Protein AF-A0A9D6L5G7-F1 (afdb_monomer_lite)

pLDDT: mean 84.17, std 17.4, range [39.88, 98.56]

Structure (mmCIF, N/CA/C/O backbone):
data_AF-A0A9D6L5G7-F1
#
_entry.id   AF-A0A9D6L5G7-F1
#
loop_
_atom_site.group_PDB
_atom_site.id
_atom_site.type_symbol
_atom_site.label_atom_id
_atom_site.label_alt_id
_atom_site.label_comp_id
_atom_site.label_asym_id
_atom_site.label_entity_id
_atom_site.label_seq_id
_atom_site.pdbx_PDB_ins_code
_atom_site.Cartn_x
_atom_site.Cartn_y
_atom_site.Cartn_z
_atom_site.occupancy
_atom_site.B_iso_or_equiv
_atom_site.auth_seq_id
_atom_site.auth_comp_id
_atom_site.auth_asym_id
_atom_site.auth_atom_id
_atom_site.pdbx_PDB_model_num
ATOM 1 N N . MET A 1 1 ? 29.492 -12.905 -61.536 1.00 55.69 1 MET A N 1
ATOM 2 C CA . MET A 1 1 ? 28.844 -13.669 -60.442 1.00 55.69 1 MET A CA 1
ATOM 3 C C . MET A 1 1 ? 29.529 -13.484 -59.085 1.00 55.69 1 MET A C 1
ATOM 5 O O . MET A 1 1 ? 28.872 -12.977 -58.192 1.00 55.69 1 MET A O 1
ATOM 9 N N . LYS A 1 2 ? 30.836 -13.759 -58.922 1.00 45.47 2 LYS A N 1
ATOM 10 C CA . LYS A 1 2 ? 31.562 -13.557 -57.639 1.00 45.47 2 LYS A CA 1
ATOM 11 C C . LYS A 1 2 ? 31.471 -12.132 -57.063 1.00 45.47 2 LYS A C 1
ATOM 13 O O . LYS A 1 2 ? 31.280 -11.967 -55.869 1.00 45.47 2 LYS A O 1
ATOM 18 N N . ARG A 1 3 ? 31.542 -11.104 -57.918 1.00 57.03 3 ARG A N 1
ATOM 19 C CA . ARG A 1 3 ? 31.419 -9.691 -57.507 1.00 57.03 3 ARG A CA 1
ATOM 20 C C . ARG A 1 3 ? 30.017 -9.344 -56.995 1.00 57.03 3 ARG A C 1
ATOM 22 O O . ARG A 1 3 ? 29.901 -8.679 -55.981 1.00 57.03 3 ARG A O 1
ATOM 29 N N . ILE A 1 4 ? 28.973 -9.862 -57.643 1.00 68.94 4 ILE A N 1
ATOM 30 C CA . ILE A 1 4 ? 27.574 -9.673 -57.221 1.00 68.94 4 ILE A CA 1
ATOM 31 C C . ILE A 1 4 ? 27.328 -10.379 -55.881 1.00 68.94 4 ILE A C 1
ATOM 33 O O . ILE A 1 4 ? 26.711 -9.799 -55.000 1.00 68.94 4 ILE A O 1
ATOM 37 N N . LEU A 1 5 ? 27.895 -11.576 -55.687 1.00 64.50 5 LEU A N 1
ATOM 38 C CA . LEU A 1 5 ? 27.828 -12.291 -54.409 1.00 64.50 5 LEU A CA 1
ATOM 39 C C . LEU A 1 5 ? 28.494 -11.514 -53.261 1.00 64.50 5 LEU A C 1
ATOM 41 O O . LEU A 1 5 ? 27.953 -11.476 -52.163 1.00 64.50 5 LEU A O 1
ATOM 45 N N . LEU A 1 6 ? 29.634 -10.864 -53.518 1.00 67.88 6 LEU A N 1
ATOM 46 C CA . LEU A 1 6 ? 30.332 -10.041 -52.523 1.00 67.88 6 LEU A CA 1
ATOM 47 C C . LEU A 1 6 ? 29.572 -8.749 -52.190 1.00 67.88 6 LEU A C 1
ATOM 49 O O . LEU A 1 6 ? 29.538 -8.352 -51.030 1.00 67.88 6 LEU A O 1
ATOM 53 N N . PHE A 1 7 ? 28.916 -8.125 -53.174 1.00 69.88 7 PHE A N 1
ATOM 54 C CA . PHE A 1 7 ? 28.057 -6.963 -52.930 1.00 69.88 7 PHE A CA 1
ATOM 55 C C . PHE A 1 7 ? 26.798 -7.332 -52.136 1.00 69.88 7 PHE A C 1
ATOM 57 O O . PHE A 1 7 ? 26.460 -6.633 -51.187 1.00 69.88 7 PHE A O 1
ATOM 64 N N . VAL A 1 8 ? 26.142 -8.453 -52.456 1.00 71.50 8 VAL A N 1
ATOM 65 C CA . VAL A 1 8 ? 24.964 -8.929 -51.707 1.00 71.50 8 VAL A CA 1
ATOM 66 C C . VAL A 1 8 ? 25.344 -9.328 -50.279 1.00 71.50 8 VAL A C 1
ATOM 68 O O . VAL A 1 8 ? 24.642 -8.957 -49.345 1.00 71.50 8 VAL A O 1
ATOM 71 N N . ALA A 1 9 ? 26.482 -10.003 -50.084 1.00 69.62 9 ALA A N 1
ATOM 72 C CA . ALA A 1 9 ? 26.990 -10.326 -48.751 1.00 69.62 9 ALA A CA 1
ATOM 73 C C . ALA A 1 9 ? 27.331 -9.065 -47.935 1.00 69.62 9 ALA A C 1
ATOM 75 O O . ALA A 1 9 ? 27.021 -9.006 -46.749 1.00 69.62 9 ALA A O 1
ATOM 76 N N . GLY A 1 10 ? 27.909 -8.038 -48.570 1.00 66.56 10 GLY A N 1
ATOM 77 C CA . GLY A 1 10 ? 28.202 -6.753 -47.929 1.00 66.56 10 GLY A CA 1
ATOM 78 C C . GLY A 1 10 ? 26.946 -5.975 -47.524 1.00 66.56 10 GLY A C 1
ATOM 79 O O . GLY A 1 10 ? 26.885 -5.448 -46.417 1.00 66.56 10 GLY A O 1
ATOM 80 N N . VAL A 1 11 ? 25.917 -5.957 -48.378 1.00 69.62 11 VAL A N 1
ATOM 81 C CA . VAL A 1 11 ? 24.618 -5.330 -48.069 1.00 69.62 11 VAL A CA 1
ATOM 82 C C . VAL A 1 11 ? 23.889 -6.087 -46.953 1.00 69.62 11 VAL A C 1
ATOM 84 O O . VAL A 1 11 ? 23.300 -5.461 -46.073 1.00 69.62 11 VAL A O 1
ATOM 87 N N . LEU A 1 12 ? 23.979 -7.420 -46.932 1.00 64.38 12 LEU A N 1
ATOM 88 C CA . LEU A 1 12 ? 23.374 -8.251 -45.888 1.00 64.38 12 LEU A CA 1
ATOM 89 C C . LEU A 1 12 ? 24.073 -8.080 -44.524 1.00 64.38 12 LEU A C 1
ATOM 91 O O . LEU A 1 12 ? 23.405 -8.025 -43.495 1.00 64.38 12 LEU A O 1
ATOM 95 N N . LEU A 1 13 ? 25.402 -7.929 -44.513 1.00 61.47 13 LEU A N 1
ATOM 96 C CA . LEU A 1 13 ? 26.185 -7.620 -43.308 1.00 61.47 13 LEU A CA 1
ATOM 97 C C . LEU A 1 13 ? 25.885 -6.218 -42.760 1.00 61.47 13 LEU A C 1
ATOM 99 O O . LEU A 1 13 ? 25.806 -6.042 -41.546 1.00 61.47 13 LEU A O 1
ATOM 103 N N . LEU A 1 14 ? 25.665 -5.234 -43.636 1.00 62.31 14 LEU A N 1
ATOM 104 C CA . LEU A 1 14 ? 25.321 -3.870 -43.226 1.00 62.31 14 LEU A CA 1
ATOM 105 C C . LEU A 1 14 ? 23.897 -3.778 -42.647 1.00 62.31 14 LEU A C 1
ATOM 107 O O . LEU A 1 14 ? 23.670 -3.033 -41.698 1.00 62.31 14 LEU A O 1
ATOM 111 N N . ALA A 1 15 ? 22.954 -4.576 -43.159 1.00 59.62 15 ALA A N 1
ATOM 112 C CA . ALA A 1 15 ? 21.586 -4.648 -42.638 1.00 59.62 15 ALA A CA 1
ATOM 113 C C . ALA A 1 15 ? 21.506 -5.276 -41.230 1.00 59.62 15 ALA A C 1
ATOM 115 O O . ALA A 1 15 ? 20.652 -4.895 -40.434 1.00 59.62 15 ALA A O 1
ATOM 116 N N . MET A 1 16 ? 22.420 -6.193 -40.893 1.00 56.25 16 MET A N 1
ATOM 117 C CA . MET A 1 16 ? 22.502 -6.822 -39.565 1.00 56.25 16 MET A CA 1
ATOM 118 C C . MET A 1 16 ? 23.088 -5.887 -38.492 1.00 56.25 16 MET A C 1
ATOM 120 O O . MET A 1 16 ? 22.797 -6.053 -37.312 1.00 56.25 16 MET A O 1
ATOM 124 N N . ALA A 1 17 ? 23.875 -4.880 -38.887 1.00 56.47 17 ALA A N 1
ATOM 125 C CA . ALA A 1 17 ? 24.480 -3.911 -37.969 1.00 56.47 17 ALA A CA 1
ATOM 126 C C . ALA A 1 17 ? 23.528 -2.773 -37.544 1.00 56.47 17 ALA A C 1
ATOM 128 O O . ALA A 1 17 ? 23.852 -2.019 -36.630 1.00 56.47 17 ALA A O 1
ATOM 129 N N . ALA A 1 18 ? 22.363 -2.638 -38.189 1.00 54.12 18 ALA A N 1
ATOM 130 C CA . ALA A 1 18 ? 21.383 -1.590 -37.894 1.00 54.12 18 ALA A CA 1
ATOM 131 C C . ALA A 1 18 ? 20.358 -1.980 -36.809 1.00 54.12 18 ALA A C 1
ATOM 133 O O . ALA A 1 18 ? 19.500 -1.172 -36.454 1.00 54.12 18 ALA A O 1
ATOM 134 N N . VAL A 1 19 ? 20.431 -3.203 -36.272 1.00 54.00 19 VAL A N 1
ATOM 135 C CA . VAL A 1 19 ? 19.584 -3.628 -35.152 1.00 54.00 19 VAL A CA 1
ATOM 136 C C . VAL A 1 19 ? 20.241 -3.171 -33.853 1.00 54.00 19 VAL A C 1
ATOM 138 O O . VAL A 1 19 ? 20.976 -3.916 -33.207 1.00 54.00 19 VAL A O 1
ATOM 141 N N . SER A 1 20 ? 19.998 -1.918 -33.476 1.00 55.91 20 SER A N 1
ATOM 142 C CA . SER A 1 20 ? 20.325 -1.442 -32.133 1.00 55.91 20 SER A CA 1
ATOM 143 C C . SER A 1 20 ? 19.480 -2.226 -31.123 1.00 55.91 20 SER A C 1
ATOM 145 O O . SER A 1 20 ? 18.254 -2.260 -31.281 1.00 55.91 20 SER A O 1
ATOM 147 N N . PRO A 1 21 ? 20.068 -2.857 -30.087 1.00 57.91 21 PRO A N 1
ATOM 148 C CA . PRO A 1 21 ? 19.268 -3.370 -28.988 1.00 57.91 21 PRO A CA 1
ATOM 149 C C . PRO A 1 21 ? 18.499 -2.187 -28.400 1.00 57.91 21 PRO A C 1
ATOM 151 O O . PRO A 1 21 ? 19.090 -1.154 -28.089 1.00 57.91 21 PRO A O 1
ATOM 154 N N . ALA A 1 22 ? 17.177 -2.313 -28.303 1.00 54.84 22 ALA A N 1
ATOM 155 C CA . ALA A 1 22 ? 16.375 -1.352 -27.566 1.00 54.84 22 ALA A CA 1
ATOM 156 C C . ALA A 1 22 ? 16.895 -1.345 -26.123 1.00 54.84 22 ALA A C 1
ATOM 158 O O . ALA A 1 22 ? 16.669 -2.297 -25.375 1.00 54.84 22 ALA A O 1
ATOM 159 N N . GLU A 1 23 ? 17.657 -0.317 -25.753 1.00 57.09 23 GLU A N 1
ATOM 160 C CA . GLU A 1 23 ? 18.075 -0.130 -24.372 1.00 57.09 23 GLU A CA 1
ATOM 161 C C . GLU A 1 23 ? 16.810 0.010 -23.529 1.00 57.09 23 GLU A C 1
ATOM 163 O O . GLU A 1 23 ? 15.946 0.849 -23.802 1.00 57.09 23 GLU A O 1
ATOM 168 N N . ALA A 1 24 ? 16.671 -0.854 -22.524 1.00 59.03 24 ALA A N 1
ATOM 169 C CA . ALA A 1 24 ? 15.595 -0.733 -21.560 1.00 59.03 24 ALA A CA 1
ATOM 170 C C . ALA A 1 24 ? 15.695 0.660 -20.925 1.00 59.03 24 ALA A C 1
ATOM 172 O O . ALA A 1 24 ? 16.675 0.960 -20.242 1.00 59.03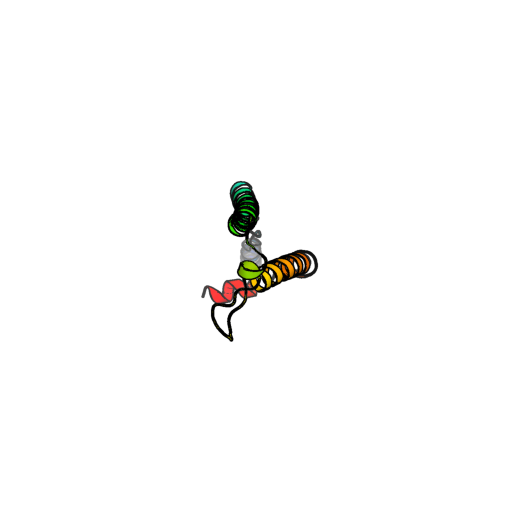 24 ALA A O 1
ATOM 173 N N . GLN A 1 25 ? 14.703 1.519 -21.174 1.00 65.75 25 GLN A N 1
ATOM 174 C CA . GLN A 1 25 ? 14.677 2.854 -20.588 1.00 65.75 25 GLN A CA 1
ATOM 175 C C . GLN A 1 25 ? 14.603 2.711 -19.069 1.00 65.75 25 GLN A C 1
ATOM 177 O O . GLN A 1 25 ? 13.591 2.301 -18.500 1.00 65.75 25 GLN A O 1
ATOM 182 N N . THR A 1 26 ? 15.711 3.006 -18.398 1.00 79.06 26 THR A N 1
ATOM 183 C CA . THR A 1 26 ? 15.756 3.047 -16.942 1.00 79.06 26 THR A CA 1
ATOM 184 C C . THR A 1 26 ? 15.055 4.310 -16.465 1.00 79.06 26 THR A C 1
ATOM 186 O O . THR A 1 26 ? 15.274 5.373 -17.044 1.00 79.06 26 THR A O 1
ATOM 189 N N . LEU A 1 27 ? 14.283 4.221 -15.378 1.00 86.38 27 LEU A N 1
ATOM 190 C CA . LEU A 1 27 ? 13.694 5.402 -14.740 1.00 86.38 27 LEU A CA 1
ATOM 191 C C . LEU A 1 27 ? 14.763 6.472 -14.493 1.00 86.38 27 LEU A C 1
ATOM 193 O O . LEU A 1 27 ? 15.788 6.197 -13.856 1.00 86.38 27 LEU A O 1
ATOM 197 N N . SER A 1 28 ? 14.489 7.698 -14.933 1.00 93.75 28 SER A N 1
ATOM 198 C CA . SER A 1 28 ? 15.302 8.857 -14.583 1.00 93.75 28 SER A CA 1
ATOM 199 C C . SER A 1 28 ? 15.283 9.093 -13.070 1.00 93.75 28 SER A C 1
ATOM 201 O O . SER A 1 28 ? 14.397 8.632 -12.340 1.00 93.75 28 SER A O 1
ATOM 203 N N . LYS A 1 29 ? 16.258 9.860 -12.572 1.00 94.56 29 LYS A N 1
ATOM 204 C CA . LYS A 1 29 ? 16.309 10.237 -11.153 1.00 94.56 29 LYS A CA 1
ATOM 205 C C . LYS A 1 29 ? 15.027 10.949 -10.710 1.00 94.56 29 LYS A C 1
ATOM 207 O O . LYS A 1 29 ? 14.468 10.602 -9.678 1.00 94.56 29 LYS A O 1
ATOM 212 N N . THR A 1 30 ? 14.533 11.888 -11.514 1.00 95.75 30 THR A N 1
ATOM 213 C CA . THR A 1 30 ? 13.319 12.652 -11.203 1.00 95.75 30 THR A CA 1
ATOM 214 C C . THR A 1 30 ? 12.082 11.758 -11.137 1.00 95.75 30 THR A C 1
ATOM 216 O O . THR A 1 30 ? 11.265 11.913 -10.231 1.00 95.75 30 THR A O 1
ATOM 219 N N . GLU A 1 31 ? 11.941 10.796 -12.053 1.00 95.75 31 GLU A N 1
ATOM 220 C CA . GLU A 1 31 ? 10.835 9.830 -12.013 1.00 95.75 31 GLU A CA 1
ATOM 221 C C . GLU A 1 31 ? 10.918 8.941 -10.773 1.00 95.75 31 GLU A C 1
ATOM 223 O O . GLU A 1 31 ? 9.921 8.768 -10.070 1.00 95.75 31 GLU A O 1
ATOM 228 N N . ARG A 1 32 ? 12.114 8.436 -10.450 1.00 95.56 32 ARG A N 1
ATOM 229 C CA . ARG A 1 32 ? 12.345 7.636 -9.243 1.00 95.56 32 ARG A CA 1
ATOM 230 C C . ARG A 1 32 ? 12.002 8.416 -7.975 1.00 95.56 32 ARG A C 1
ATOM 232 O O . ARG A 1 32 ? 11.260 7.908 -7.137 1.00 95.56 32 ARG A O 1
ATOM 239 N N . ASP A 1 33 ? 12.498 9.643 -7.850 1.00 97.56 33 ASP A N 1
ATOM 240 C CA . ASP A 1 33 ? 12.241 10.503 -6.693 1.00 97.56 33 ASP A CA 1
ATOM 241 C C . ASP A 1 33 ? 10.744 10.807 -6.560 1.00 97.56 33 ASP A C 1
ATOM 243 O O . ASP A 1 33 ? 10.192 10.743 -5.459 1.00 97.56 33 ASP A O 1
ATOM 247 N N . ARG A 1 34 ? 10.049 11.064 -7.677 1.00 97.62 34 ARG A N 1
ATOM 248 C CA . ARG A 1 34 ? 8.594 11.258 -7.690 1.00 97.62 34 ARG A CA 1
ATOM 249 C C . ARG A 1 34 ? 7.852 10.028 -7.163 1.00 97.62 34 ARG A C 1
ATOM 251 O O . ARG A 1 34 ? 6.975 10.191 -6.317 1.00 97.62 34 ARG A O 1
ATOM 258 N N . LEU A 1 35 ? 8.189 8.825 -7.634 1.00 96.19 35 LEU A N 1
ATOM 259 C CA . LEU A 1 35 ? 7.535 7.580 -7.210 1.00 96.19 35 LEU A CA 1
ATOM 260 C C . LEU A 1 35 ? 7.778 7.286 -5.724 1.00 96.19 35 LEU A C 1
ATOM 262 O O . LEU A 1 35 ? 6.834 7.002 -4.988 1.00 96.19 35 LEU A O 1
ATOM 266 N N . VAL A 1 36 ? 9.021 7.432 -5.256 1.00 97.00 36 VAL A N 1
ATOM 267 C CA . VAL A 1 36 ? 9.373 7.235 -3.839 1.00 97.00 36 VAL A CA 1
ATOM 268 C C . VAL A 1 36 ? 8.659 8.251 -2.946 1.00 97.00 36 VAL A C 1
ATOM 270 O O . VAL A 1 36 ? 8.142 7.894 -1.887 1.00 97.00 36 VAL A O 1
ATOM 273 N N . ASN A 1 37 ? 8.604 9.517 -3.360 1.00 98.25 37 ASN A N 1
ATOM 274 C CA . ASN A 1 37 ? 7.890 10.546 -2.610 1.00 98.25 37 ASN A CA 1
ATOM 275 C C . ASN A 1 37 ? 6.383 10.292 -2.592 1.00 98.25 37 ASN A C 1
ATOM 277 O O . ASN A 1 37 ? 5.755 10.485 -1.554 1.00 98.25 37 ASN A O 1
ATOM 281 N N . HIS A 1 38 ? 5.807 9.826 -3.701 1.00 97.75 38 HIS A N 1
ATOM 282 C CA . HIS A 1 38 ? 4.397 9.462 -3.755 1.00 97.75 38 HIS A CA 1
ATOM 283 C C . HIS A 1 38 ? 4.067 8.348 -2.752 1.00 97.75 38 HIS A C 1
ATOM 285 O O . HIS A 1 38 ? 3.184 8.552 -1.925 1.00 97.75 38 HIS A O 1
ATOM 291 N N . LEU A 1 39 ? 4.844 7.257 -2.732 1.00 96.31 39 LEU A N 1
ATOM 292 C CA . LEU A 1 39 ? 4.681 6.157 -1.770 1.00 96.31 39 LEU A CA 1
ATOM 293 C C . LEU A 1 39 ? 4.761 6.634 -0.308 1.00 96.31 39 LEU A C 1
ATOM 295 O O . LEU A 1 39 ? 3.951 6.264 0.538 1.00 96.31 39 LEU A O 1
ATOM 299 N N . LYS A 1 40 ? 5.725 7.505 0.009 1.00 97.81 40 LYS A N 1
ATOM 300 C CA . LYS A 1 40 ? 5.853 8.077 1.361 1.00 97.81 40 LYS A CA 1
ATOM 301 C C . LYS A 1 40 ? 4.663 8.963 1.727 1.00 97.81 40 LYS A C 1
ATOM 303 O O . LYS A 1 40 ? 4.239 8.980 2.881 1.00 97.81 40 LYS A O 1
ATOM 308 N N . ASN A 1 41 ? 4.151 9.731 0.770 1.00 98.19 41 ASN A N 1
ATOM 309 C CA . ASN A 1 41 ? 3.042 10.647 1.003 1.00 98.19 41 ASN A CA 1
ATOM 310 C C . ASN A 1 41 ? 1.717 9.903 1.188 1.00 98.19 41 ASN A C 1
ATOM 312 O O . ASN A 1 41 ? 0.951 10.285 2.068 1.00 98.19 41 ASN A O 1
ATOM 316 N N . THR A 1 42 ? 1.459 8.837 0.425 1.00 96.81 42 THR A N 1
ATOM 317 C CA . THR A 1 42 ? 0.253 8.014 0.602 1.00 96.81 42 THR A CA 1
ATOM 318 C C . THR A 1 42 ? 0.258 7.309 1.953 1.00 96.81 42 THR A C 1
ATOM 320 O O . THR A 1 42 ? -0.756 7.342 2.644 1.00 96.81 42 THR A O 1
ATOM 323 N N . ARG A 1 43 ? 1.411 6.794 2.404 1.00 96.44 43 ARG A N 1
ATOM 324 C CA . ARG A 1 43 ? 1.555 6.250 3.763 1.00 96.44 43 ARG A CA 1
ATOM 325 C C . ARG A 1 43 ? 1.216 7.283 4.841 1.00 96.44 43 ARG A C 1
ATOM 327 O O . ARG A 1 43 ? 0.419 7.005 5.730 1.00 96.44 43 ARG A O 1
ATOM 334 N N . LYS A 1 44 ? 1.784 8.491 4.753 1.00 98.19 44 LYS A N 1
ATOM 335 C CA . LYS A 1 44 ? 1.485 9.580 5.704 1.00 98.19 44 LYS A CA 1
ATOM 336 C C . LYS A 1 44 ? 0.012 9.980 5.687 1.00 98.19 44 LYS A C 1
ATOM 338 O O . LYS A 1 44 ? -0.539 10.307 6.734 1.00 98.19 44 LYS A O 1
ATOM 343 N N . ALA A 1 45 ? -0.606 10.003 4.506 1.00 97.12 45 ALA A N 1
ATOM 344 C CA . ALA A 1 45 ? -2.028 10.282 4.375 1.00 97.12 45 ALA A CA 1
ATOM 345 C C . ALA A 1 45 ? -2.846 9.199 5.085 1.00 97.12 45 ALA A C 1
ATOM 347 O O . ALA A 1 45 ? -3.671 9.539 5.920 1.00 97.12 45 ALA A O 1
ATOM 348 N N . LEU A 1 46 ? -2.546 7.921 4.849 1.00 95.81 46 LEU A N 1
ATOM 349 C CA . LEU A 1 46 ? -3.211 6.809 5.521 1.00 95.81 46 LEU A CA 1
ATOM 350 C C . LEU A 1 46 ? -3.086 6.910 7.049 1.00 95.81 46 LEU A C 1
ATOM 352 O O . LEU A 1 46 ? -4.102 6.913 7.735 1.00 95.81 46 LEU A O 1
ATOM 356 N N . GLU A 1 47 ? -1.872 7.113 7.571 1.00 97.06 47 GLU A N 1
ATOM 357 C CA . GLU A 1 47 ? -1.630 7.297 9.011 1.00 97.06 47 GLU A CA 1
ATOM 358 C C . GLU A 1 47 ? -2.434 8.473 9.588 1.00 97.06 47 GLU A C 1
ATOM 360 O O . GLU A 1 47 ? -2.949 8.387 10.704 1.00 97.06 47 GLU A O 1
ATOM 365 N N . LYS A 1 48 ? -2.555 9.572 8.833 1.00 98.06 48 LYS A N 1
ATOM 366 C CA . LYS A 1 48 ? -3.331 10.753 9.223 1.00 98.06 48 LYS A CA 1
ATOM 367 C C . LYS A 1 48 ? -4.833 10.467 9.242 1.00 98.06 48 LYS A C 1
ATOM 369 O O . LYS A 1 48 ? -5.477 10.824 10.223 1.00 98.06 48 LYS A O 1
ATOM 374 N N . GLU A 1 49 ? -5.378 9.864 8.188 1.00 96.25 49 GLU A N 1
ATOM 375 C CA . GLU A 1 49 ? -6.817 9.590 8.057 1.00 96.25 49 GLU A CA 1
ATOM 376 C C . GLU A 1 49 ? -7.301 8.573 9.098 1.00 96.25 49 GLU A C 1
ATOM 378 O O . GLU A 1 49 ? -8.425 8.659 9.583 1.00 96.25 49 GLU A O 1
ATOM 383 N N . THR A 1 50 ? -6.442 7.636 9.503 1.00 97.06 50 THR A N 1
ATOM 384 C CA . THR A 1 50 ? -6.789 6.631 10.516 1.00 97.06 50 THR A CA 1
ATOM 385 C C . THR A 1 50 ? -6.506 7.076 11.951 1.00 97.06 50 THR A C 1
ATOM 387 O O . THR A 1 50 ? -6.801 6.357 12.910 1.00 97.06 50 THR A O 1
ATOM 390 N N . LYS A 1 51 ? -5.886 8.246 12.135 1.00 97.88 51 LYS A N 1
ATOM 391 C CA . LYS A 1 51 ? -5.457 8.712 13.452 1.00 97.88 51 LYS A CA 1
ATOM 392 C C . LYS A 1 51 ? -6.662 9.026 14.335 1.00 97.88 51 LYS A C 1
ATOM 394 O O . LYS A 1 51 ? -7.464 9.897 14.022 1.00 97.88 51 LYS A O 1
ATOM 399 N N . GLY A 1 52 ? -6.713 8.390 15.503 1.00 97.75 52 GLY A N 1
ATOM 400 C CA . GLY A 1 52 ? -7.720 8.683 16.525 1.00 97.75 52 GLY A CA 1
ATOM 401 C C . GLY A 1 52 ? -9.091 8.058 16.270 1.00 97.75 52 GLY A C 1
ATOM 402 O O . GLY A 1 52 ? -10.022 8.374 17.005 1.00 97.75 52 GLY A O 1
ATOM 403 N N . LEU A 1 53 ? -9.216 7.169 15.279 1.00 98.25 53 LEU A N 1
ATOM 404 C CA . LEU A 1 53 ? -10.423 6.365 15.112 1.00 98.25 53 LEU A CA 1
ATOM 405 C C . LEU A 1 53 ? -10.655 5.486 16.349 1.00 98.25 53 LEU A C 1
ATOM 407 O O . LEU A 1 53 ? -9.728 4.834 16.843 1.00 98.25 53 LEU A O 1
ATOM 411 N N . THR A 1 54 ? -11.895 5.463 16.839 1.00 98.50 54 THR A N 1
ATOM 412 C CA . THR A 1 54 ? -12.297 4.585 17.946 1.00 98.50 54 THR A CA 1
ATOM 413 C C . THR A 1 54 ? -12.414 3.131 17.477 1.00 98.50 54 THR A C 1
ATOM 415 O O . THR A 1 54 ? -12.526 2.879 16.272 1.00 98.50 54 THR A O 1
ATOM 418 N N . PRO A 1 55 ? -12.431 2.147 18.395 1.00 98.31 55 PRO A N 1
ATOM 419 C CA . PRO A 1 55 ? -12.661 0.750 18.033 1.00 98.31 55 PRO A CA 1
ATOM 420 C C . PRO A 1 55 ? -13.944 0.536 17.215 1.00 98.31 55 PRO A C 1
ATOM 422 O O . PRO A 1 55 ? -13.947 -0.251 16.273 1.00 98.31 55 PRO A O 1
ATOM 425 N N . GLU A 1 56 ? -15.021 1.262 17.511 1.00 98.44 56 GLU A N 1
ATOM 426 C CA . GLU A 1 56 ? -16.288 1.163 16.780 1.00 98.44 56 GLU A CA 1
ATOM 427 C C . GLU A 1 56 ? -16.152 1.694 15.350 1.00 98.44 56 GLU A C 1
ATOM 429 O O . GLU A 1 56 ? -16.674 1.087 14.421 1.00 98.44 56 GLU A O 1
ATOM 434 N N . GLN A 1 57 ? -15.417 2.793 15.153 1.00 98.44 57 GLN A N 1
ATOM 435 C CA . GLN A 1 57 ? -15.170 3.364 13.825 1.00 98.44 57 GLN A CA 1
ATOM 436 C C . GLN A 1 57 ? -14.253 2.474 12.980 1.00 98.44 57 GLN A C 1
ATOM 438 O O . GLN A 1 57 ? -14.508 2.288 11.792 1.00 98.44 57 GLN A O 1
ATOM 443 N N . TRP A 1 58 ? -13.227 1.875 13.593 1.00 98.31 58 TRP A N 1
ATOM 444 C CA . TRP A 1 58 ? -12.355 0.901 12.931 1.00 98.31 58 TRP A CA 1
ATOM 445 C C . TRP A 1 58 ? -13.119 -0.315 12.409 1.00 98.31 58 TRP A C 1
ATOM 447 O O . TRP A 1 58 ? -12.813 -0.813 11.325 1.00 98.31 58 TRP A O 1
ATOM 457 N N . ASN A 1 59 ? -14.115 -0.769 13.173 1.00 98.38 59 ASN A N 1
ATOM 458 C CA . ASN A 1 59 ? -14.904 -1.963 12.882 1.00 98.38 59 ASN A CA 1
ATOM 459 C C . ASN A 1 59 ? -16.241 -1.671 12.181 1.00 98.38 59 ASN A C 1
ATOM 461 O O . ASN A 1 59 ? -16.971 -2.606 11.851 1.00 98.38 59 ASN A O 1
ATOM 465 N N . PHE A 1 60 ? -16.574 -0.401 11.936 1.00 98.31 60 PHE A N 1
ATOM 466 C CA . PHE A 1 60 ? -17.820 -0.021 11.278 1.00 98.31 60 PHE A CA 1
ATOM 467 C C . PHE A 1 60 ? -17.880 -0.575 9.850 1.00 98.31 60 PHE A C 1
ATOM 469 O O . PHE A 1 60 ? -16.940 -0.418 9.071 1.00 98.31 60 PHE A O 1
ATOM 476 N N . LYS A 1 61 ? -19.024 -1.168 9.489 1.00 98.38 61 LYS A N 1
ATOM 477 C CA . LYS A 1 61 ? -19.327 -1.647 8.136 1.00 98.38 61 LYS A CA 1
ATOM 478 C C . LYS A 1 61 ? -20.543 -0.906 7.594 1.00 98.38 61 LYS A C 1
ATOM 480 O O . LYS A 1 61 ? -21.624 -0.980 8.168 1.00 98.38 61 LYS A O 1
ATOM 485 N N . ALA A 1 62 ? -20.378 -0.230 6.455 1.00 96.31 62 ALA A N 1
ATOM 486 C CA . ALA A 1 62 ? -21.456 0.526 5.806 1.00 96.31 62 ALA A CA 1
ATOM 487 C C . ALA A 1 62 ? -22.565 -0.364 5.200 1.00 96.31 62 ALA A C 1
ATOM 489 O O . ALA A 1 62 ? -23.597 0.140 4.764 1.00 96.31 62 ALA A O 1
ATOM 490 N N . GLY A 1 63 ? -22.347 -1.679 5.145 1.00 97.19 63 GLY A N 1
ATOM 491 C CA . GLY A 1 63 ? -23.294 -2.682 4.671 1.00 97.19 63 GLY A CA 1
ATOM 492 C C . GLY A 1 63 ? -22.737 -4.098 4.867 1.00 97.19 63 GLY A C 1
ATOM 493 O O . GLY A 1 63 ? -21.565 -4.237 5.219 1.00 97.19 63 GLY A O 1
ATOM 494 N N . PRO A 1 64 ? -23.549 -5.144 4.636 1.00 95.94 64 PRO A N 1
ATOM 495 C CA . PRO A 1 64 ? -23.149 -6.537 4.869 1.00 95.94 64 PRO A CA 1
ATOM 496 C C . PRO A 1 64 ? -21.956 -6.978 4.005 1.00 95.94 64 PRO A C 1
ATOM 498 O O . PRO A 1 64 ? -21.093 -7.704 4.485 1.00 95.94 64 PRO A O 1
ATOM 501 N N . ASP A 1 65 ? -21.857 -6.458 2.777 1.00 97.00 65 ASP A N 1
ATOM 502 C CA . ASP A 1 65 ? -20.803 -6.796 1.808 1.00 97.00 65 ASP A CA 1
ATOM 503 C C . ASP A 1 65 ? -19.764 -5.670 1.670 1.00 97.00 65 ASP A C 1
ATOM 505 O O . ASP A 1 65 ? -19.321 -5.322 0.568 1.00 97.00 65 ASP A O 1
ATOM 509 N N . ARG A 1 66 ? -19.450 -4.986 2.773 1.00 97.81 66 ARG A N 1
ATOM 510 C CA . ARG A 1 66 ? -18.467 -3.897 2.804 1.00 97.81 66 ARG A CA 1
ATOM 511 C C . ARG A 1 66 ? -17.404 -4.182 3.846 1.00 97.81 66 ARG A C 1
ATOM 513 O O . ARG A 1 66 ? -17.706 -4.672 4.932 1.00 97.81 66 ARG A O 1
ATOM 520 N N . TRP A 1 67 ? -16.173 -3.834 3.500 1.00 98.38 67 TRP A N 1
ATOM 521 C CA . TRP A 1 67 ? -15.067 -3.888 4.437 1.00 98.38 67 TRP A CA 1
ATOM 522 C C . TRP A 1 67 ? -15.137 -2.741 5.435 1.00 98.38 67 TRP A C 1
ATOM 524 O 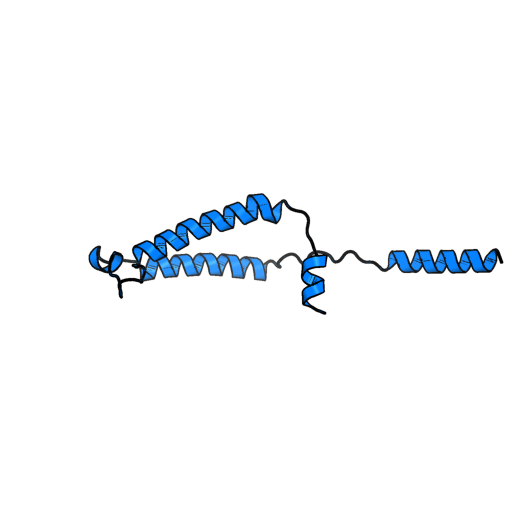O . TRP A 1 67 ? -15.570 -1.631 5.107 1.00 98.38 67 TRP A O 1
ATOM 534 N N . SER A 1 68 ? -14.706 -3.033 6.654 1.00 98.56 68 SER A N 1
ATOM 535 C CA . SER A 1 68 ? -14.395 -2.020 7.649 1.00 98.56 68 SER A CA 1
ATOM 536 C C . SER A 1 68 ? -13.088 -1.301 7.303 1.00 98.56 68 SER A C 1
ATOM 538 O O . SER A 1 68 ? -12.329 -1.720 6.424 1.00 98.56 68 SER A O 1
ATOM 540 N N . VAL A 1 69 ? -12.793 -0.211 8.014 1.00 98.12 69 VAL A N 1
ATOM 541 C CA . VAL A 1 69 ? -11.509 0.490 7.859 1.00 98.12 69 VAL A CA 1
ATOM 542 C C . VAL A 1 69 ? -10.346 -0.438 8.229 1.00 98.12 69 VAL A C 1
ATOM 544 O O . VAL A 1 69 ? -9.315 -0.419 7.557 1.00 98.12 69 VAL A O 1
ATOM 547 N N . ALA A 1 70 ? -10.525 -1.284 9.250 1.00 98.00 70 ALA A N 1
ATOM 548 C CA . ALA A 1 70 ? -9.511 -2.243 9.682 1.00 98.00 70 ALA A CA 1
ATOM 549 C C . ALA A 1 70 ? -9.226 -3.302 8.606 1.00 98.00 70 ALA A C 1
ATOM 551 O O . ALA A 1 70 ? -8.066 -3.536 8.277 1.00 98.00 70 ALA A O 1
ATOM 552 N N . GLU A 1 71 ? -10.274 -3.873 8.008 1.00 98.50 71 GLU A N 1
ATOM 553 C CA . GLU A 1 71 ? -10.149 -4.878 6.943 1.00 98.50 71 GLU A CA 1
ATOM 554 C C . GLU A 1 71 ? -9.480 -4.286 5.691 1.00 98.50 71 GLU A C 1
ATOM 556 O O . GLU A 1 71 ? -8.593 -4.905 5.103 1.00 98.50 71 GLU A O 1
ATOM 561 N N . CYS A 1 72 ? -9.840 -3.053 5.311 1.00 97.75 72 CYS A N 1
ATOM 562 C CA . CYS A 1 72 ? -9.173 -2.339 4.220 1.00 97.75 72 CYS A CA 1
ATOM 563 C C . CYS A 1 72 ? -7.676 -2.136 4.496 1.00 97.75 72 CYS A C 1
ATOM 565 O O . CYS A 1 72 ? -6.850 -2.367 3.613 1.00 97.75 72 CYS A O 1
ATOM 567 N N . LEU A 1 73 ? -7.319 -1.695 5.706 1.00 97.00 73 LEU A N 1
ATOM 568 C CA . LEU A 1 73 ? -5.927 -1.441 6.070 1.00 97.00 73 LEU A CA 1
ATOM 569 C C . LEU A 1 73 ? -5.096 -2.730 6.111 1.00 97.00 73 LEU A C 1
ATOM 571 O O . LEU A 1 73 ? -3.970 -2.754 5.609 1.00 97.00 73 LEU A O 1
ATOM 575 N N . GLU A 1 74 ? -5.649 -3.802 6.675 1.00 97.25 74 GLU A N 1
ATOM 576 C CA . GLU A 1 74 ? -5.017 -5.121 6.677 1.00 97.25 74 GLU A CA 1
ATOM 577 C C . GLU A 1 74 ? -4.764 -5.610 5.246 1.00 97.25 74 GLU A C 1
ATOM 579 O O . GLU A 1 74 ? -3.641 -5.991 4.913 1.00 97.25 74 GLU A O 1
ATOM 584 N N . HIS A 1 75 ? -5.768 -5.512 4.368 1.00 97.75 75 HIS A N 1
ATOM 585 C CA . HIS A 1 75 ? -5.625 -5.906 2.970 1.00 97.75 75 HIS A CA 1
ATOM 586 C C . HIS A 1 75 ? -4.529 -5.115 2.243 1.00 97.75 75 HIS A C 1
ATOM 588 O O . HIS A 1 75 ? -3.720 -5.715 1.532 1.00 97.75 75 HIS A O 1
ATOM 594 N N . ILE A 1 76 ? -4.479 -3.789 2.429 1.00 96.38 76 ILE A N 1
ATOM 595 C CA . ILE A 1 76 ? -3.432 -2.936 1.846 1.00 96.38 76 ILE A CA 1
ATOM 596 C C . ILE A 1 76 ? -2.055 -3.389 2.337 1.00 96.38 76 ILE A C 1
ATOM 598 O O . ILE A 1 76 ? -1.173 -3.640 1.521 1.00 96.38 76 ILE A O 1
ATOM 602 N N . THR A 1 77 ? -1.892 -3.565 3.650 1.00 94.62 77 THR A N 1
ATOM 603 C CA . THR A 1 77 ? -0.601 -3.912 4.264 1.00 94.62 77 THR A CA 1
ATOM 604 C C . THR A 1 77 ? -0.084 -5.264 3.765 1.00 94.62 77 THR A C 1
ATOM 606 O O . THR A 1 77 ? 1.064 -5.376 3.342 1.00 94.62 77 THR A O 1
ATOM 609 N N . LEU A 1 78 ? -0.945 -6.287 3.738 1.00 97.31 78 LEU A N 1
ATOM 610 C CA . LEU A 1 78 ? -0.576 -7.616 3.242 1.00 97.31 78 LEU A CA 1
ATOM 611 C C . LEU A 1 78 ? -0.264 -7.609 1.739 1.00 97.31 78 LEU A C 1
ATOM 613 O O . LEU A 1 78 ? 0.659 -8.291 1.286 1.00 97.31 78 LEU A O 1
ATOM 617 N N . SER A 1 79 ? -1.028 -6.842 0.957 1.00 97.44 79 SER A N 1
ATOM 618 C CA . SER A 1 79 ? -0.834 -6.753 -0.492 1.00 97.44 79 SER A CA 1
ATOM 619 C C . SER A 1 79 ? 0.461 -6.028 -0.848 1.00 97.44 79 SER A C 1
ATOM 621 O O . SER A 1 79 ? 1.157 -6.466 -1.761 1.00 97.44 79 SER A O 1
ATOM 623 N N . GLU A 1 80 ? 0.813 -4.955 -0.136 1.00 95.44 80 GLU A N 1
ATOM 624 C CA . GLU A 1 80 ? 2.058 -4.212 -0.362 1.00 95.44 80 GLU A CA 1
ATOM 625 C C . GLU A 1 80 ? 3.290 -5.109 -0.183 1.00 95.44 80 GLU A C 1
ATOM 627 O O . GLU A 1 80 ? 4.127 -5.183 -1.089 1.00 95.44 80 GLU A O 1
ATOM 632 N N . ASP A 1 81 ? 3.358 -5.858 0.921 1.00 95.12 81 ASP A N 1
ATOM 633 C CA . ASP A 1 81 ? 4.450 -6.803 1.180 1.00 95.12 81 ASP A CA 1
ATOM 634 C C . ASP A 1 81 ? 4.508 -7.902 0.112 1.00 95.12 81 ASP A C 1
ATOM 636 O O . ASP A 1 81 ? 5.575 -8.225 -0.422 1.00 95.12 81 ASP A O 1
ATOM 640 N N . TRP A 1 82 ? 3.353 -8.470 -0.245 1.00 97.12 82 TRP A N 1
ATOM 641 C CA . TRP A 1 82 ? 3.284 -9.518 -1.259 1.00 97.12 82 TRP A CA 1
ATOM 642 C C . TRP A 1 82 ? 3.738 -9.029 -2.642 1.00 97.12 82 TRP A C 1
ATOM 644 O O . TRP A 1 82 ? 4.516 -9.720 -3.313 1.00 97.12 82 TRP A O 1
ATOM 654 N N . ILE A 1 83 ? 3.297 -7.839 -3.069 1.00 96.81 83 ILE A N 1
ATOM 655 C CA . ILE A 1 83 ? 3.692 -7.227 -4.345 1.00 96.81 83 ILE A CA 1
ATOM 656 C C . ILE A 1 83 ? 5.193 -6.950 -4.339 1.00 96.81 83 ILE A C 1
ATOM 658 O O . ILE A 1 83 ? 5.886 -7.346 -5.278 1.00 96.81 83 ILE A O 1
ATOM 662 N N . PHE A 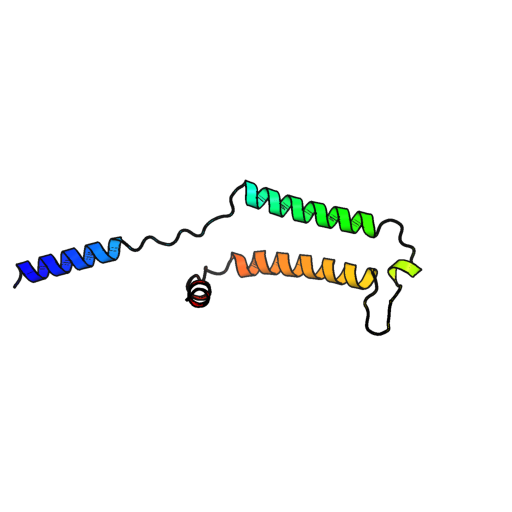1 84 ? 5.711 -6.302 -3.292 1.00 95.12 84 PHE A N 1
ATOM 663 C CA . PHE A 1 84 ? 7.120 -5.925 -3.220 1.00 95.12 84 PHE A CA 1
ATOM 664 C C . PHE A 1 84 ? 8.042 -7.145 -3.290 1.00 95.12 84 PHE A C 1
ATOM 666 O O . PHE A 1 84 ? 8.991 -7.161 -4.082 1.00 95.12 84 PHE A O 1
ATOM 673 N N . ASN A 1 85 ? 7.726 -8.193 -2.526 1.00 96.50 85 ASN A N 1
ATOM 674 C CA . ASN A 1 85 ? 8.481 -9.442 -2.540 1.00 96.50 85 ASN A CA 1
ATOM 675 C C . ASN A 1 85 ? 8.368 -10.142 -3.898 1.00 96.50 85 ASN A C 1
ATOM 677 O O . ASN A 1 85 ? 9.370 -10.564 -4.466 1.00 96.50 85 ASN A O 1
ATOM 681 N N . THR A 1 86 ? 7.171 -10.204 -4.486 1.00 96.75 86 THR A N 1
ATOM 682 C CA . THR A 1 86 ? 6.976 -10.815 -5.810 1.00 96.75 86 THR A CA 1
ATOM 683 C C . THR A 1 86 ? 7.781 -10.096 -6.891 1.00 96.75 86 THR A C 1
ATOM 685 O O . THR A 1 86 ? 8.435 -10.743 -7.714 1.00 96.75 86 THR A O 1
ATOM 688 N N . VAL A 1 87 ? 7.775 -8.763 -6.886 1.00 94.38 87 VAL A N 1
ATOM 689 C CA . VAL A 1 87 ? 8.537 -7.967 -7.851 1.00 94.38 87 VAL A CA 1
ATOM 690 C C . VAL A 1 87 ? 10.036 -8.175 -7.653 1.00 94.38 87 VAL A C 1
ATOM 692 O O . VAL A 1 87 ? 10.737 -8.496 -8.614 1.00 94.38 87 VAL A O 1
ATOM 695 N N . SER A 1 88 ? 10.519 -8.051 -6.418 1.00 93.81 88 SER A N 1
ATOM 696 C CA . SER A 1 88 ? 11.947 -8.144 -6.095 1.00 93.81 88 SER A CA 1
ATOM 697 C C . SER A 1 88 ? 12.511 -9.542 -6.344 1.00 93.81 88 SER A C 1
ATOM 699 O O . SER A 1 88 ? 13.601 -9.684 -6.902 1.00 93.81 88 SER A O 1
ATOM 701 N N . ASP A 1 89 ? 11.764 -10.584 -5.975 1.00 94.62 89 ASP A N 1
ATOM 702 C CA . ASP A 1 89 ? 12.270 -11.952 -6.003 1.00 94.62 89 ASP A CA 1
ATOM 703 C C . ASP A 1 89 ? 11.985 -12.721 -7.278 1.00 94.62 89 ASP A C 1
ATOM 705 O O . ASP A 1 89 ? 12.725 -13.660 -7.575 1.00 94.62 89 ASP A O 1
ATOM 709 N N . LYS A 1 90 ? 10.944 -12.349 -8.025 1.00 92.06 90 LYS A N 1
ATOM 710 C CA . LYS A 1 90 ? 10.546 -13.069 -9.239 1.00 92.06 90 LYS A CA 1
ATOM 711 C C . LYS A 1 90 ? 10.675 -12.192 -10.473 1.00 92.06 90 LYS A C 1
ATOM 713 O O . LYS A 1 90 ? 11.417 -12.542 -11.388 1.00 92.06 90 LYS A O 1
ATOM 718 N N . VAL A 1 91 ? 9.988 -11.050 -10.501 1.00 90.62 91 VAL A N 1
ATOM 719 C CA . VAL A 1 91 ? 9.879 -10.225 -11.719 1.00 90.62 91 VAL A CA 1
ATOM 720 C C . VAL A 1 91 ? 11.236 -9.660 -12.126 1.00 90.62 91 VAL A C 1
ATOM 722 O O . VAL A 1 91 ? 11.679 -9.893 -13.244 1.00 90.62 91 VAL A O 1
ATOM 725 N N . MET A 1 92 ? 11.938 -8.995 -11.207 1.00 88.06 92 MET A N 1
ATOM 726 C CA . MET A 1 92 ? 13.226 -8.349 -11.493 1.00 88.06 92 MET A CA 1
ATOM 727 C C . MET A 1 92 ? 14.360 -9.338 -11.798 1.00 88.06 92 MET A C 1
ATOM 729 O O . MET A 1 92 ? 15.375 -8.944 -12.365 1.00 88.06 92 MET A O 1
ATOM 733 N N . LYS A 1 93 ? 14.204 -10.615 -11.424 1.00 90.25 93 LYS A N 1
ATOM 734 C CA . LYS A 1 93 ? 15.178 -11.685 -11.703 1.00 90.25 93 LYS A CA 1
ATOM 735 C C . LYS A 1 93 ? 14.880 -12.435 -13.006 1.00 90.25 93 LYS A C 1
ATOM 737 O O . LYS A 1 93 ? 15.697 -13.241 -13.441 1.00 90.25 93 LYS A O 1
ATOM 742 N N . THR A 1 94 ? 13.721 -12.198 -13.618 1.00 86.44 94 THR A N 1
ATOM 743 C CA . THR A 1 94 ? 13.324 -12.841 -14.874 1.00 86.44 94 THR A CA 1
ATOM 744 C C . THR A 1 94 ? 13.842 -12.021 -16.065 1.00 86.44 94 THR A C 1
ATOM 746 O O . THR A 1 94 ? 13.808 -10.791 -16.002 1.00 86.44 94 THR A O 1
ATOM 749 N N . PRO A 1 95 ? 14.312 -12.653 -17.160 1.00 84.19 95 PRO A N 1
ATOM 750 C CA . PRO A 1 95 ? 14.699 -11.931 -18.369 1.00 84.19 95 PRO A CA 1
ATOM 751 C C . PRO A 1 95 ? 13.560 -11.064 -18.917 1.00 84.19 95 PRO A C 1
ATOM 753 O O . PRO A 1 95 ? 12.395 -11.466 -18.893 1.00 84.19 95 PRO A O 1
ATOM 756 N N . ALA A 1 96 ? 13.901 -9.888 -19.445 1.00 79.75 96 AL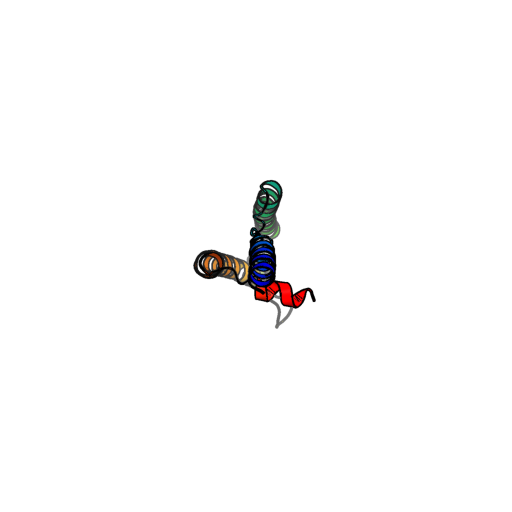A A N 1
ATOM 757 C CA . ALA A 1 96 ? 12.928 -9.021 -20.099 1.00 79.75 96 ALA A CA 1
ATOM 758 C C . ALA A 1 96 ? 12.304 -9.721 -21.321 1.00 79.75 96 ALA A C 1
ATOM 760 O O . ALA A 1 96 ? 13.006 -10.377 -22.088 1.00 79.75 96 ALA A O 1
ATOM 761 N N . GLN A 1 97 ? 10.993 -9.541 -21.505 1.00 80.19 97 GLN A N 1
ATOM 762 C CA . GLN A 1 97 ? 10.212 -10.093 -22.623 1.00 80.19 97 GLN A CA 1
ATOM 763 C C . GLN A 1 97 ? 9.616 -8.964 -23.485 1.00 80.19 97 GLN A C 1
ATOM 765 O O . GLN A 1 97 ? 8.401 -8.740 -23.454 1.00 80.19 97 GLN A O 1
ATOM 770 N N . PRO A 1 98 ? 10.450 -8.180 -24.198 1.00 69.81 98 PRO A N 1
ATOM 771 C CA . PRO A 1 98 ? 10.011 -7.009 -24.967 1.00 69.81 98 PRO A CA 1
ATOM 772 C C . PRO A 1 98 ? 8.972 -7.341 -26.054 1.00 69.81 98 PRO A C 1
ATOM 774 O O . PRO A 1 98 ? 8.115 -6.516 -26.370 1.00 69.81 98 PRO A O 1
ATOM 777 N N . GLU A 1 99 ? 8.980 -8.565 -26.582 1.00 76.06 99 GLU A N 1
ATOM 778 C CA . GLU A 1 99 ? 8.031 -9.059 -27.581 1.00 76.06 99 GLU A CA 1
ATOM 779 C C . GLU A 1 99 ? 6.569 -9.037 -27.106 1.00 76.06 99 GLU A C 1
ATOM 781 O O . GLU A 1 99 ? 5.665 -8.833 -27.916 1.00 76.06 99 GLU A O 1
ATOM 786 N N . LYS A 1 100 ? 6.322 -9.177 -25.795 1.00 70.50 100 LYS A N 1
ATOM 787 C CA . LYS A 1 100 ? 4.967 -9.161 -25.220 1.00 70.50 100 LYS A CA 1
ATOM 788 C C . LYS A 1 100 ? 4.343 -7.768 -25.164 1.00 70.50 100 LYS A C 1
ATOM 790 O O . LYS A 1 100 ? 3.123 -7.656 -25.126 1.00 70.50 100 LYS A O 1
ATOM 795 N N . TYR A 1 101 ? 5.162 -6.720 -25.160 1.00 63.91 101 TYR A N 1
ATOM 796 C CA . TYR A 1 101 ? 4.705 -5.333 -25.043 1.00 63.91 101 TYR A CA 1
ATOM 797 C C . TYR A 1 101 ? 4.563 -4.661 -26.413 1.00 63.91 101 TYR A C 1
ATOM 799 O O . TYR A 1 101 ? 3.669 -3.843 -26.607 1.00 63.91 101 TYR A O 1
ATOM 807 N N . ASN A 1 102 ? 5.378 -5.068 -27.391 1.00 57.69 102 ASN A N 1
ATOM 808 C CA . ASN A 1 102 ? 5.339 -4.522 -28.750 1.00 57.69 102 ASN A CA 1
ATOM 809 C C . A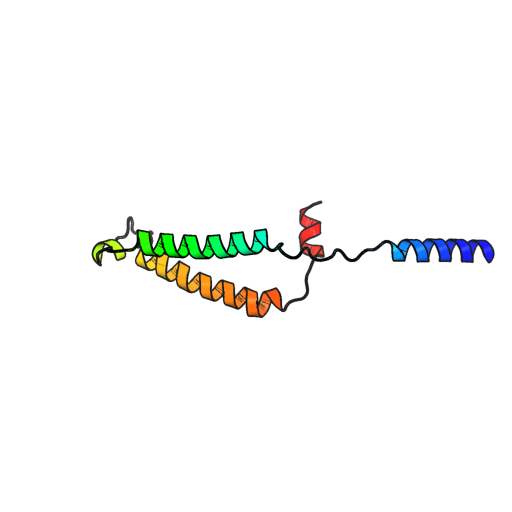SN A 1 102 ? 4.136 -5.022 -29.574 1.00 57.69 102 ASN A C 1
ATOM 811 O O . ASN A 1 102 ? 3.683 -4.318 -30.469 1.00 57.69 102 ASN A O 1
ATOM 815 N N . ALA A 1 103 ? 3.582 -6.199 -29.259 1.00 53.78 103 ALA A N 1
ATOM 816 C CA . ALA A 1 103 ? 2.384 -6.733 -29.918 1.00 53.78 103 ALA A CA 1
ATOM 817 C C . ALA A 1 103 ? 1.073 -6.041 -29.491 1.00 53.78 103 ALA A C 1
ATOM 819 O O . ALA A 1 103 ? 0.070 -6.168 -30.179 1.00 53.78 103 ALA A O 1
ATOM 820 N N . ALA A 1 104 ? 1.071 -5.313 -28.369 1.00 49.47 104 ALA A N 1
ATOM 821 C CA . ALA A 1 104 ? -0.088 -4.545 -27.901 1.00 49.47 104 ALA A CA 1
ATOM 822 C C . ALA A 1 104 ? -0.142 -3.114 -28.480 1.00 49.47 104 ALA A C 1
ATOM 824 O O . ALA A 1 104 ? -1.086 -2.378 -28.203 1.00 49.47 104 ALA A O 1
ATOM 825 N N . ALA A 1 105 ? 0.879 -2.715 -29.248 1.00 45.53 105 ALA A N 1
ATOM 826 C CA . ALA A 1 105 ? 1.023 -1.385 -29.842 1.00 45.53 105 ALA A CA 1
ATOM 827 C C . ALA A 1 105 ? 0.874 -1.374 -31.381 1.00 45.53 105 ALA A C 1
ATOM 829 O O . ALA A 1 105 ? 1.101 -0.331 -31.995 1.00 45.53 105 ALA A O 1
ATOM 830 N N . ALA A 1 106 ? 0.512 -2.511 -31.989 1.00 39.88 106 ALA A N 1
ATOM 831 C CA . ALA A 1 106 ? 0.239 -2.687 -33.420 1.00 39.88 106 ALA A CA 1
ATOM 832 C C . ALA A 1 106 ? -1.228 -3.078 -33.635 1.00 39.88 106 ALA A C 1
ATOM 834 O O . ALA A 1 106 ? -1.802 -2.632 -34.653 1.00 39.88 106 ALA A O 1
#

Secondary structure (DSSP, 8-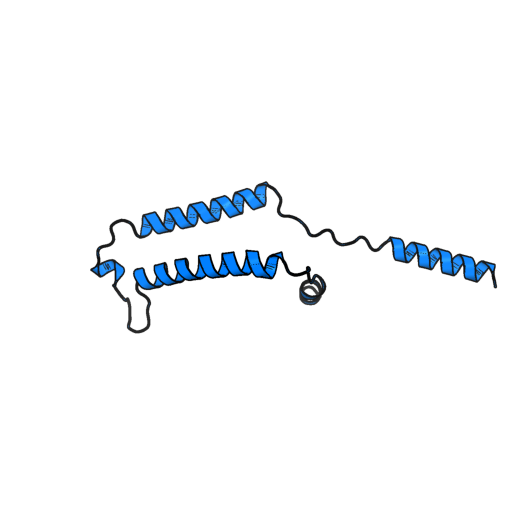state):
-HHHHHHHHHHHHHHHTT-------PPPHHHHHHHHHHHHHHHHHHHHHTTT--HHHHH--SSTT---HHHHHHHHHHHHHHHHHHIIIIITTSPP-THHHHTT--

Foldseek 3Di:
DVVVVVVVVVVVVVVVVPPDPPPDDDDDPVRVVVVVVVVVVVVVVLCVVCPPDDPCQQCDAPDPPGDGVVRVVVVVVVVVVVVVCCCVPPVVPDDDDVVVVVVVVD

Radius of gyration: 26.39 Å; chains: 1; bounding box: 55×26×78 Å

Sequence (106 aa):
MKRILLFVAGVLLLAMAAVSPAEAQTLSKTERDRLVNHLKNTRKALEKETKGLTPEQWNFKAGPDRWSVAECLEHITLSEDWIFNTVSDKVMKTPAQPEKYNAAAA